Protein AF-A0A9Q0R1E8-F1 (afdb_monomer)

pLDDT: mean 75.34, std 22.47, range [29.5, 96.25]

Structure (mmCIF, N/CA/C/O backbone):
data_AF-A0A9Q0R1E8-F1
#
_entry.id   AF-A0A9Q0R1E8-F1
#
loop_
_atom_site.group_PDB
_atom_site.id
_atom_site.type_symbol
_atom_site.label_atom_id
_atom_site.label_alt_id
_atom_sit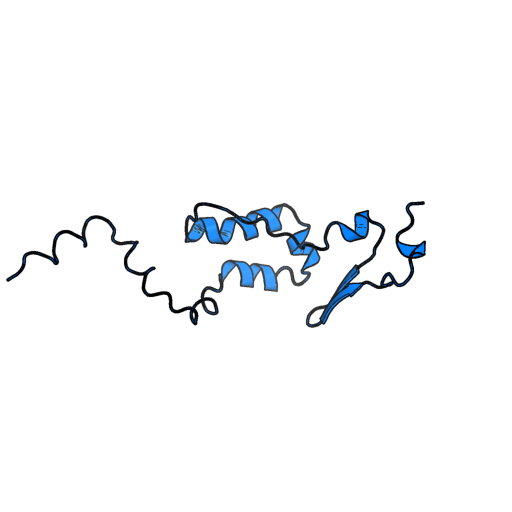e.label_comp_id
_atom_site.label_asym_id
_atom_site.label_entity_id
_atom_site.label_seq_id
_atom_site.pdbx_PDB_ins_code
_atom_site.Cartn_x
_atom_site.Cartn_y
_atom_site.Cartn_z
_atom_site.occupancy
_atom_site.B_iso_or_equiv
_atom_site.auth_seq_id
_atom_site.auth_comp_id
_atom_site.auth_asym_id
_atom_site.auth_atom_id
_atom_site.pdbx_PDB_model_num
ATOM 1 N N . MET A 1 1 ? -37.043 34.523 24.152 1.00 32.09 1 MET A N 1
ATOM 2 C CA . MET A 1 1 ? -38.056 33.482 24.431 1.00 32.09 1 MET A CA 1
ATOM 3 C C . MET A 1 1 ? -38.088 32.536 23.221 1.00 32.09 1 MET A C 1
ATOM 5 O O . MET A 1 1 ? -38.647 32.876 22.197 1.00 32.09 1 MET A O 1
ATOM 9 N N . LEU A 1 2 ? -37.152 31.595 23.128 1.00 38.34 2 LEU A N 1
ATOM 10 C CA . LEU A 1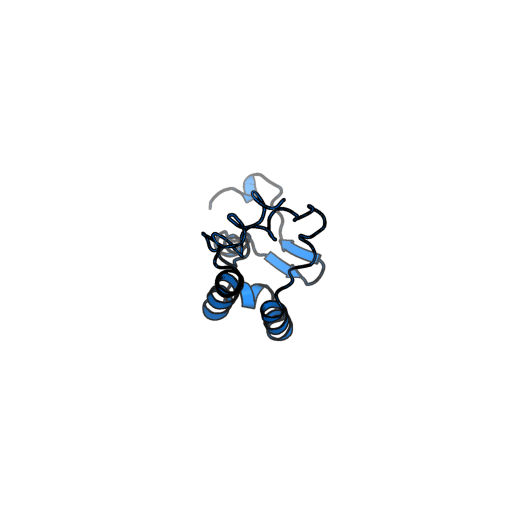 2 ? -37.210 30.234 23.690 1.00 38.34 2 LEU A CA 1
ATOM 11 C C . LEU A 1 2 ? -37.914 29.144 22.846 1.00 38.34 2 LEU A C 1
ATOM 13 O O . LEU A 1 2 ? -38.228 28.104 23.411 1.00 38.34 2 LEU A O 1
ATOM 17 N N . LEU A 1 3 ? -38.135 29.306 21.533 1.00 33.62 3 LEU A N 1
ATOM 18 C CA . LEU A 1 3 ? -38.868 28.272 20.769 1.00 33.62 3 LEU A CA 1
ATOM 19 C C . LEU A 1 3 ? -38.188 27.657 19.537 1.00 33.62 3 LEU A C 1
ATOM 21 O O . LEU A 1 3 ? -38.786 26.781 18.928 1.00 33.62 3 LEU A O 1
ATOM 25 N N . CYS A 1 4 ? -36.937 27.993 19.203 1.00 29.50 4 CYS A N 1
ATOM 26 C CA . CYS A 1 4 ? -36.253 27.338 18.069 1.00 29.50 4 CYS A CA 1
ATOM 27 C C . CYS A 1 4 ? -34.849 26.795 18.392 1.00 29.50 4 CYS A C 1
ATOM 29 O O . CYS A 1 4 ? -34.007 26.656 17.514 1.00 29.50 4 CYS A O 1
ATOM 31 N N . HIS A 1 5 ? -34.566 26.502 19.666 1.00 31.09 5 HIS A N 1
ATOM 32 C CA . HIS A 1 5 ? -33.276 25.922 20.076 1.00 31.09 5 HIS A CA 1
ATOM 33 C C . HIS A 1 5 ? -33.398 24.567 20.790 1.00 31.09 5 HIS A C 1
ATOM 35 O O . HIS A 1 5 ? -32.398 23.889 21.000 1.00 31.09 5 HIS A O 1
ATOM 41 N N . SER A 1 6 ? -34.615 24.137 21.140 1.00 35.91 6 SER A N 1
ATOM 42 C CA . SER A 1 6 ? -34.849 22.933 21.949 1.00 35.91 6 SER A CA 1
ATOM 43 C C . SER A 1 6 ? -35.255 21.685 21.154 1.00 35.91 6 SER A C 1
ATOM 45 O O . SER A 1 6 ? -35.242 20.594 21.720 1.00 35.91 6 SER A O 1
ATOM 47 N N . ALA A 1 7 ? -35.598 21.807 19.865 1.00 37.66 7 ALA A N 1
ATOM 48 C CA . ALA A 1 7 ? -36.124 20.683 19.080 1.00 37.66 7 ALA A CA 1
ATOM 49 C C . ALA A 1 7 ? -35.087 19.979 18.183 1.00 37.66 7 ALA A C 1
ATOM 51 O O . ALA A 1 7 ? -35.244 18.797 17.895 1.00 37.66 7 ALA A O 1
ATOM 52 N N . LEU A 1 8 ? -34.005 20.654 17.776 1.00 40.84 8 LEU A N 1
ATOM 53 C CA . LEU A 1 8 ? -32.998 20.062 16.877 1.00 40.84 8 LEU A CA 1
ATOM 54 C C . LEU A 1 8 ? -31.803 19.422 17.595 1.00 40.84 8 LEU A C 1
ATOM 56 O O . LEU A 1 8 ? -31.136 18.565 17.027 1.00 40.84 8 LEU A O 1
ATOM 60 N N . SER A 1 9 ? -31.572 19.751 18.864 1.00 38.41 9 SER A N 1
ATOM 61 C CA . SER A 1 9 ? -30.495 19.174 19.680 1.00 38.41 9 SER A CA 1
ATOM 62 C C . SER A 1 9 ? -30.813 17.774 20.229 1.00 38.41 9 SER A C 1
ATOM 64 O O . SER A 1 9 ? -29.937 17.135 20.804 1.00 38.41 9 SER A O 1
ATOM 66 N N . ARG A 1 10 ? -32.043 17.267 20.037 1.00 42.28 10 ARG A N 1
ATOM 67 C CA . ARG A 1 10 ? -32.457 15.925 20.492 1.00 42.28 10 ARG A CA 1
ATOM 68 C C . ARG A 1 10 ? -32.541 14.864 19.398 1.00 42.28 10 ARG A C 1
ATOM 70 O O . ARG A 1 10 ? -32.585 13.689 19.738 1.00 42.28 10 ARG A O 1
ATOM 77 N N . LEU A 1 11 ? -32.575 15.246 18.121 1.00 42.81 11 LEU A N 1
ATOM 78 C CA . LEU A 1 11 ? -32.767 14.280 17.033 1.00 42.81 11 LEU A CA 1
ATOM 79 C C . LEU A 1 11 ? -31.460 13.822 16.379 1.00 42.81 11 LEU A C 1
ATOM 81 O O . LEU A 1 11 ? -31.416 12.697 15.902 1.00 42.81 11 LEU A O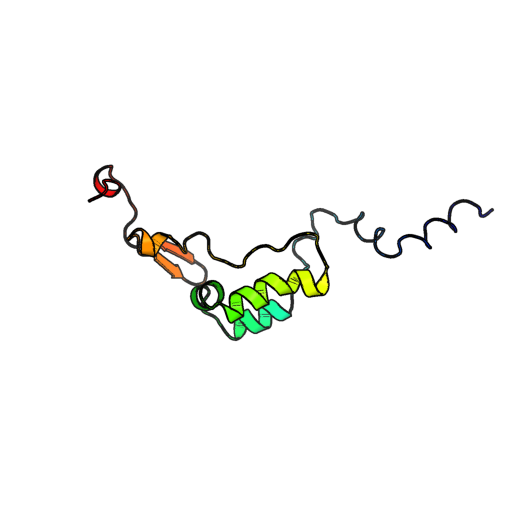 1
ATOM 85 N N . PHE A 1 12 ? -30.384 14.615 16.420 1.00 43.31 12 PHE A N 1
ATOM 86 C CA . PHE A 1 12 ? -29.088 14.210 15.861 1.00 43.31 12 PHE A CA 1
ATOM 87 C C . PHE A 1 12 ? -27.908 14.858 16.610 1.00 43.31 12 PHE A C 1
ATOM 89 O O . PHE A 1 12 ? -27.349 15.847 16.133 1.00 43.31 12 PHE A O 1
ATOM 96 N N . PRO A 1 13 ? -27.470 14.312 17.763 1.00 41.47 13 PRO A N 1
ATOM 97 C CA . PRO A 1 13 ? -26.287 14.816 18.469 1.00 41.47 13 PRO A CA 1
ATOM 98 C C . PRO A 1 13 ? -24.963 14.604 17.704 1.00 41.47 13 PRO A C 1
ATOM 100 O O . PRO A 1 13 ? -23.938 15.122 18.132 1.00 41.47 13 PRO A O 1
ATOM 103 N N . TYR A 1 14 ? -24.970 13.895 16.566 1.00 43.22 14 TYR A N 1
ATOM 104 C CA . TYR A 1 14 ? -23.761 13.579 15.791 1.00 43.22 14 TYR A CA 1
ATOM 105 C C . TYR A 1 14 ? -23.597 14.364 14.479 1.00 43.22 14 TYR A C 1
ATOM 107 O O . TYR A 1 14 ? -22.508 14.362 13.914 1.00 43.22 14 TYR A O 1
ATOM 115 N N . GLN A 1 15 ? -24.627 15.061 13.982 1.00 41.28 15 GLN A N 1
ATOM 116 C CA . GLN A 1 15 ? -24.540 15.710 12.662 1.00 41.28 15 GLN A CA 1
ATOM 117 C C . GLN A 1 15 ? -23.930 17.123 12.716 1.00 41.28 15 GLN A C 1
ATOM 119 O O . GLN A 1 15 ? -23.401 17.607 11.717 1.00 41.28 15 GLN A O 1
ATOM 124 N N . LEU A 1 16 ? -23.990 17.806 13.867 1.00 32.81 16 LEU A N 1
ATOM 125 C CA . LEU A 1 16 ? -23.654 19.235 13.939 1.00 32.81 16 LEU A CA 1
ATOM 126 C C . LEU A 1 16 ? -22.147 19.523 14.054 1.00 32.81 16 LEU A C 1
ATOM 128 O O . LEU A 1 16 ? -21.724 20.641 13.779 1.00 32.81 16 LEU A O 1
ATOM 132 N N . THR A 1 17 ? -21.315 18.530 14.381 1.00 38.44 17 THR A N 1
ATOM 133 C CA . THR A 1 17 ? -19.846 18.693 14.373 1.00 38.44 17 THR A CA 1
ATOM 134 C C . THR A 1 17 ? -19.247 18.541 12.968 1.00 38.44 17 THR A C 1
ATOM 136 O O . THR A 1 17 ? -18.127 18.978 12.726 1.00 38.44 17 THR A O 1
ATOM 139 N N . LEU A 1 18 ? -19.989 17.968 12.014 1.00 45.38 18 LEU A N 1
ATOM 140 C CA . LEU A 1 18 ? -19.477 17.652 10.674 1.00 45.38 18 LEU A CA 1
ATOM 141 C C . LEU A 1 18 ? -19.589 18.841 9.696 1.00 45.38 18 LEU A C 1
ATOM 143 O O . LEU A 1 18 ? -18.880 18.911 8.700 1.00 45.38 18 LEU A O 1
ATOM 147 N N . LEU A 1 19 ? -20.426 19.834 10.010 1.00 37.25 19 LEU A N 1
ATOM 148 C CA . LEU A 1 19 ? -20.707 20.979 9.128 1.00 37.25 19 LEU A CA 1
ATOM 149 C C . LEU A 1 19 ? -19.808 22.202 9.395 1.00 37.25 19 LEU A C 1
ATOM 151 O O . LEU A 1 19 ? -20.026 23.265 8.821 1.00 37.25 19 LEU A O 1
ATOM 155 N N . ALA A 1 20 ? -18.773 22.039 10.222 1.00 39.19 20 ALA A N 1
ATOM 156 C CA . ALA A 1 20 ? -17.677 22.997 10.383 1.00 39.19 20 ALA A CA 1
ATOM 157 C C . ALA A 1 20 ? -16.317 22.393 9.975 1.00 39.19 20 ALA A C 1
ATOM 159 O O . ALA A 1 20 ? -15.272 22.822 10.462 1.00 39.19 20 ALA A O 1
ATOM 160 N N . GLN A 1 21 ? -16.310 21.383 9.096 1.00 46.25 21 GLN A N 1
ATOM 161 C CA . GLN A 1 21 ? -15.075 20.846 8.521 1.00 46.25 21 GLN A CA 1
ATOM 162 C C . GLN A 1 21 ? -14.551 21.783 7.430 1.00 46.25 21 GLN A C 1
ATOM 164 O O . GLN A 1 21 ? -14.769 21.608 6.233 1.00 46.25 21 GLN A O 1
ATOM 169 N N . ASP A 1 22 ? -13.848 22.811 7.896 1.00 36.44 22 ASP A N 1
ATOM 170 C CA . ASP A 1 22 ? -12.901 23.597 7.122 1.00 36.44 22 ASP A CA 1
ATOM 171 C C . ASP A 1 22 ? -11.949 22.652 6.357 1.00 36.44 22 ASP A C 1
ATOM 173 O O . ASP A 1 22 ? -11.416 21.689 6.924 1.00 36.44 22 ASP A O 1
ATOM 177 N N . ARG A 1 23 ? -11.739 22.904 5.055 1.00 41.09 23 ARG A N 1
ATOM 178 C CA . ARG A 1 23 ? -10.874 22.093 4.165 1.00 41.09 23 ARG A CA 1
ATOM 179 C C . ARG A 1 23 ? -9.414 22.036 4.636 1.00 41.09 23 ARG A C 1
ATOM 181 O O . ARG A 1 23 ? -8.638 21.245 4.108 1.00 41.09 23 ARG A O 1
ATOM 188 N N . SER A 1 24 ? -9.046 22.836 5.632 1.00 33.50 24 SER A N 1
ATOM 189 C CA . SER A 1 24 ? -7.761 22.813 6.333 1.00 33.50 24 SER A CA 1
ATOM 190 C C . SER A 1 24 ? -7.598 21.642 7.327 1.00 33.50 24 SER A C 1
ATOM 192 O O . SER A 1 24 ? -6.481 21.376 7.763 1.00 33.50 24 SER A O 1
ATOM 194 N N . SER A 1 25 ? -8.671 20.909 7.666 1.00 36.72 25 SER A N 1
ATOM 195 C CA . SER A 1 25 ? -8.691 19.903 8.750 1.00 36.72 25 SER A CA 1
ATOM 196 C C . SER A 1 25 ? -8.411 18.447 8.341 1.00 36.72 25 SER A C 1
ATOM 198 O O . SER A 1 25 ? -8.265 17.581 9.207 1.00 36.72 25 SER A O 1
ATOM 200 N N . VAL A 1 26 ? -8.273 18.148 7.042 1.00 42.22 26 VAL A N 1
ATOM 201 C CA . VAL A 1 26 ? -7.988 16.776 6.558 1.00 42.22 26 VAL A CA 1
ATOM 202 C C . VAL A 1 26 ? -6.595 16.286 6.998 1.00 42.22 26 VAL A C 1
ATOM 204 O O . VAL A 1 26 ? -6.338 15.087 7.048 1.00 42.22 26 VAL A O 1
ATOM 207 N N . SER A 1 27 ? -5.697 17.192 7.392 1.00 35.28 27 SER A N 1
ATOM 208 C CA . SER A 1 27 ? -4.335 16.881 7.842 1.00 35.28 27 SER A CA 1
ATOM 209 C C . SER A 1 27 ? -4.231 16.295 9.262 1.00 35.28 27 SER A C 1
ATOM 211 O O . SER A 1 27 ? -3.164 15.786 9.611 1.00 35.28 27 SER A O 1
ATOM 213 N N . THR A 1 28 ? -5.300 16.310 10.073 1.00 44.84 28 THR A N 1
ATOM 214 C CA . THR A 1 28 ? -5.201 16.022 11.524 1.00 44.84 28 THR A CA 1
ATOM 215 C C . THR A 1 28 ? -5.830 14.698 11.973 1.00 44.84 28 THR A C 1
ATOM 217 O O . THR A 1 28 ? -5.481 14.198 13.042 1.00 44.84 28 THR A O 1
ATOM 220 N N . VAL A 1 29 ? -6.694 14.053 11.179 1.00 54.12 29 VAL A N 1
ATOM 221 C CA . VAL A 1 29 ? -7.263 12.742 11.558 1.00 54.12 29 VAL A CA 1
ATOM 222 C C . VAL A 1 29 ? -6.273 11.629 11.205 1.00 54.12 29 VAL A C 1
ATOM 224 O O . VAL A 1 29 ? -6.441 10.878 10.248 1.00 54.12 29 VAL A O 1
ATOM 227 N N . ARG A 1 30 ? -5.185 11.545 11.972 1.00 59.19 30 ARG A N 1
ATOM 228 C CA . ARG A 1 30 ? -4.228 10.441 11.902 1.00 59.19 30 ARG A CA 1
ATOM 229 C C . ARG A 1 30 ? -4.648 9.358 12.889 1.00 59.19 30 ARG A C 1
ATOM 231 O O . ARG A 1 30 ? -4.631 9.582 14.094 1.00 59.19 30 ARG A O 1
ATOM 238 N N . LEU A 1 31 ? -4.996 8.177 12.385 1.00 73.38 31 LEU A N 1
ATOM 239 C CA . LEU A 1 31 ? -5.321 7.031 13.234 1.00 73.38 31 LEU A CA 1
ATOM 240 C C . LEU A 1 31 ? -4.050 6.494 13.903 1.00 73.38 31 LEU A C 1
ATOM 242 O O . LEU A 1 31 ? -3.132 6.017 13.234 1.00 73.38 31 LEU A O 1
ATOM 246 N N . GLU A 1 32 ? -4.004 6.560 15.232 1.00 76.75 32 GLU A N 1
ATOM 247 C CA . GLU A 1 32 ? -2.888 6.058 16.043 1.00 76.75 32 GLU A CA 1
ATOM 248 C C . GLU A 1 32 ? -2.658 4.552 15.823 1.00 76.75 32 GLU A C 1
ATOM 250 O O . GLU A 1 32 ? -1.519 4.102 15.711 1.00 76.75 32 GLU A O 1
ATOM 255 N N . SER A 1 33 ? -3.737 3.793 15.605 1.00 82.81 33 SER A N 1
ATOM 256 C CA . SER A 1 33 ? -3.705 2.365 15.266 1.00 82.81 33 SER A CA 1
ATOM 257 C C . SER A 1 33 ? -2.899 2.049 14.003 1.00 82.81 33 SER A C 1
ATOM 259 O O . SER A 1 33 ? -2.222 1.023 13.942 1.00 82.81 33 SER A O 1
ATOM 261 N N . TYR A 1 34 ? -2.933 2.927 12.998 1.00 85.00 34 TYR A N 1
ATOM 262 C CA . TYR A 1 34 ? -2.145 2.749 11.780 1.00 85.00 34 TYR A CA 1
ATOM 263 C C . TYR A 1 34 ? -0.663 3.057 12.020 1.00 85.00 34 TYR A C 1
ATOM 265 O O . TYR A 1 34 ? 0.196 2.396 11.441 1.00 85.00 34 TYR A O 1
ATOM 273 N N . GLN A 1 35 ? -0.343 4.016 12.897 1.00 85.88 35 GLN A N 1
ATOM 274 C CA . GLN A 1 35 ? 1.049 4.345 13.225 1.00 85.88 35 GLN A CA 1
ATOM 275 C C . GLN A 1 35 ? 1.760 3.184 13.919 1.00 85.88 35 GLN A C 1
ATOM 277 O O . GLN A 1 35 ? 2.877 2.847 13.540 1.00 85.88 35 GLN A O 1
ATOM 282 N N . ILE A 1 36 ? 1.080 2.503 14.843 1.00 89.38 36 ILE A N 1
ATOM 283 C CA . ILE A 1 36 ? 1.617 1.310 15.513 1.00 89.38 36 ILE A CA 1
ATOM 284 C C . ILE A 1 36 ? 1.961 0.219 14.486 1.00 89.38 36 ILE A C 1
ATOM 286 O O . ILE A 1 36 ? 3.025 -0.397 14.545 1.00 89.38 36 ILE A O 1
ATOM 290 N N . LEU A 1 37 ? 1.083 -0.004 13.501 1.00 87.25 37 LEU A N 1
ATOM 291 C CA . LEU A 1 37 ? 1.341 -0.961 12.422 1.00 87.25 37 LEU A CA 1
ATOM 292 C C . LEU A 1 37 ? 2.454 -0.493 11.480 1.00 87.25 37 LEU A C 1
ATOM 294 O O . LEU A 1 37 ? 3.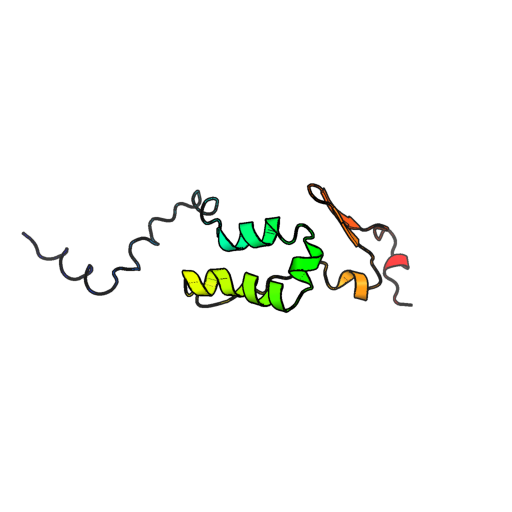227 -1.318 11.005 1.00 87.25 37 LEU A O 1
ATOM 298 N N . TYR A 1 38 ? 2.559 0.809 11.218 1.00 87.31 38 TYR A N 1
ATOM 299 C CA . TYR A 1 38 ? 3.629 1.387 10.405 1.00 87.31 38 TYR A CA 1
ATOM 300 C C . TYR A 1 38 ? 5.009 1.209 11.054 1.00 87.31 38 TYR A C 1
ATOM 302 O O . TYR A 1 38 ? 5.985 0.930 10.359 1.00 87.31 38 TYR A O 1
ATOM 310 N N . GLU A 1 39 ? 5.097 1.348 12.376 1.00 87.94 39 GLU A N 1
ATOM 311 C CA . GLU A 1 39 ? 6.330 1.115 13.133 1.00 87.94 39 GLU A CA 1
ATOM 312 C C . GLU A 1 39 ? 6.696 -0.370 13.188 1.00 87.94 39 GLU A C 1
ATOM 314 O O . GLU A 1 39 ? 7.861 -0.724 13.011 1.00 87.94 39 GLU A O 1
ATOM 319 N N . LYS A 1 40 ? 5.701 -1.244 13.382 1.00 89.38 40 LYS A N 1
ATOM 320 C CA . LYS A 1 40 ? 5.903 -2.697 13.454 1.00 89.38 40 LYS A CA 1
ATOM 321 C C . LYS A 1 40 ? 6.251 -3.323 12.100 1.00 89.38 40 LYS A C 1
ATOM 323 O O . LYS A 1 40 ? 7.047 -4.256 12.056 1.00 89.38 40 LYS A O 1
ATOM 328 N N . TYR A 1 41 ? 5.673 -2.808 11.017 1.00 88.94 41 TYR A N 1
ATOM 329 C CA . TYR A 1 41 ? 5.846 -3.303 9.650 1.00 88.94 41 TYR A CA 1
ATOM 330 C C . TYR A 1 41 ? 6.350 -2.162 8.748 1.00 88.94 41 TYR A C 1
ATOM 332 O O . TYR A 1 41 ? 5.568 -1.521 8.033 1.00 88.94 41 TYR A O 1
ATOM 340 N N . PRO A 1 42 ? 7.664 -1.862 8.778 1.00 82.44 42 PRO A N 1
ATOM 341 C CA . PRO A 1 42 ? 8.228 -0.710 8.075 1.00 82.44 42 PRO A CA 1
ATOM 342 C C . PRO A 1 42 ? 8.171 -0.860 6.549 1.00 82.44 42 PRO A C 1
ATOM 344 O O . PRO A 1 42 ? 8.161 0.146 5.833 1.00 82.44 42 PRO A O 1
ATOM 347 N N . SER A 1 43 ? 8.110 -2.096 6.045 1.00 85.81 43 SER A N 1
ATOM 348 C CA . SER A 1 43 ? 7.911 -2.374 4.625 1.00 85.81 43 SER A CA 1
ATOM 349 C C . SER A 1 43 ? 6.481 -2.021 4.220 1.00 85.81 43 SER A C 1
ATOM 351 O O . SER A 1 43 ? 5.507 -2.533 4.772 1.00 85.81 43 SER A O 1
ATOM 353 N N . PHE A 1 44 ? 6.338 -1.126 3.241 1.00 86.00 44 PHE A N 1
ATOM 354 C CA . PHE A 1 44 ? 5.023 -0.792 2.692 1.00 86.00 44 PHE A CA 1
ATOM 355 C C . PHE A 1 44 ? 4.390 -2.003 2.002 1.00 86.00 44 PHE A C 1
ATOM 357 O O . PHE A 1 44 ? 3.217 -2.292 2.219 1.00 86.00 44 PHE A O 1
ATOM 364 N N . ARG A 1 45 ? 5.206 -2.743 1.248 1.00 84.00 45 ARG A N 1
ATOM 365 C CA . ARG A 1 45 ? 4.791 -3.925 0.498 1.00 84.00 45 ARG A CA 1
ATOM 366 C C . ARG A 1 45 ? 4.236 -5.019 1.406 1.00 84.00 45 ARG A C 1
ATOM 368 O O . ARG A 1 45 ? 3.192 -5.589 1.123 1.00 84.00 45 ARG A O 1
ATOM 375 N N . GLU A 1 46 ? 4.880 -5.242 2.548 1.00 86.31 46 GLU A N 1
ATOM 376 C CA . GLU A 1 46 ? 4.409 -6.206 3.548 1.00 86.31 46 GLU A CA 1
ATOM 377 C C . GLU A 1 46 ? 3.009 -5.853 4.071 1.00 86.31 46 GLU A C 1
ATOM 379 O O . GLU A 1 46 ? 2.157 -6.727 4.215 1.00 86.31 46 GLU A O 1
ATOM 384 N N . ARG A 1 47 ? 2.735 -4.562 4.292 1.00 89.44 47 ARG A N 1
ATOM 385 C CA . ARG A 1 47 ? 1.420 -4.096 4.752 1.00 89.44 47 ARG A CA 1
ATOM 386 C C . ARG A 1 47 ? 0.342 -4.150 3.671 1.00 89.44 47 ARG A C 1
ATOM 388 O O . ARG A 1 47 ? -0.823 -4.276 4.031 1.00 89.44 47 ARG A O 1
ATOM 395 N N . SER A 1 48 ? 0.699 -4.025 2.391 1.00 89.31 48 SER A N 1
ATOM 396 C CA . SER A 1 48 ? -0.257 -4.054 1.274 1.00 89.31 48 SER A CA 1
ATOM 397 C C . SER A 1 48 ? -0.484 -5.445 0.675 1.00 89.31 48 SER A C 1
ATOM 399 O O . SE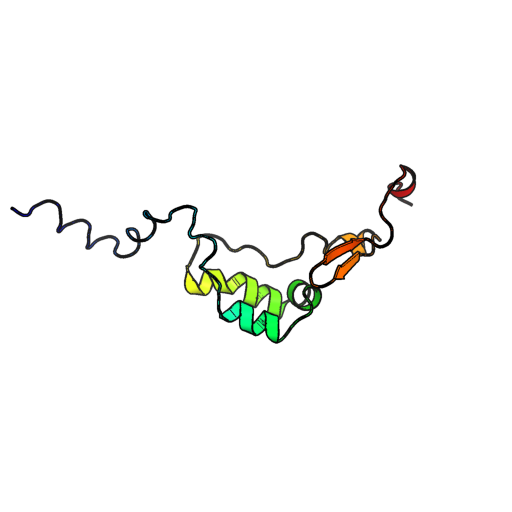R A 1 48 ? -1.479 -5.639 -0.013 1.00 89.31 48 SER A O 1
ATOM 401 N N . GLU A 1 49 ? 0.417 -6.405 0.903 1.00 88.25 49 GLU A N 1
ATOM 402 C CA . GLU A 1 49 ? 0.312 -7.772 0.361 1.00 88.25 49 GLU A CA 1
ATOM 403 C C . GLU A 1 49 ? -0.118 -8.809 1.415 1.00 88.25 49 GLU A C 1
ATOM 405 O O . GLU A 1 49 ? -0.639 -9.867 1.061 1.00 88.25 49 GLU A O 1
ATOM 410 N N . SER A 1 50 ? 0.050 -8.522 2.712 1.00 92.19 50 SER A N 1
ATOM 411 C CA . SER A 1 50 ? -0.417 -9.403 3.789 1.00 92.19 50 SER A CA 1
ATOM 412 C C . SER A 1 50 ? -1.919 -9.250 4.021 1.00 92.19 50 SER A C 1
ATOM 414 O O . SER A 1 50 ? -2.382 -8.200 4.465 1.00 92.19 50 SER A O 1
ATOM 416 N N . VAL A 1 51 ? -2.677 -10.321 3.772 1.00 94.12 51 VAL A N 1
ATOM 417 C CA . VAL A 1 51 ? -4.147 -10.336 3.876 1.00 94.12 51 VAL A CA 1
ATOM 418 C C . VAL A 1 51 ? -4.632 -9.851 5.247 1.00 94.12 51 VAL A C 1
ATOM 420 O O . VAL A 1 51 ? -5.510 -8.992 5.311 1.00 94.12 51 VAL A O 1
ATOM 423 N N . ASP A 1 52 ? -4.029 -10.334 6.337 1.00 93.31 52 ASP A N 1
ATOM 424 C CA . ASP A 1 52 ? -4.434 -9.963 7.699 1.00 93.31 52 ASP A CA 1
ATOM 425 C C . ASP A 1 52 ? -4.215 -8.468 7.979 1.00 93.31 52 ASP A C 1
ATOM 427 O O . ASP A 1 52 ? -5.068 -7.803 8.573 1.00 93.31 52 ASP A O 1
ATOM 431 N N . LEU A 1 53 ? -3.089 -7.915 7.512 1.00 93.12 53 LEU A N 1
ATOM 432 C CA . LEU A 1 53 ? -2.770 -6.495 7.679 1.00 93.12 53 LEU A CA 1
ATOM 433 C C . LEU A 1 53 ? -3.680 -5.618 6.820 1.00 93.12 53 LEU A C 1
ATOM 435 O O . 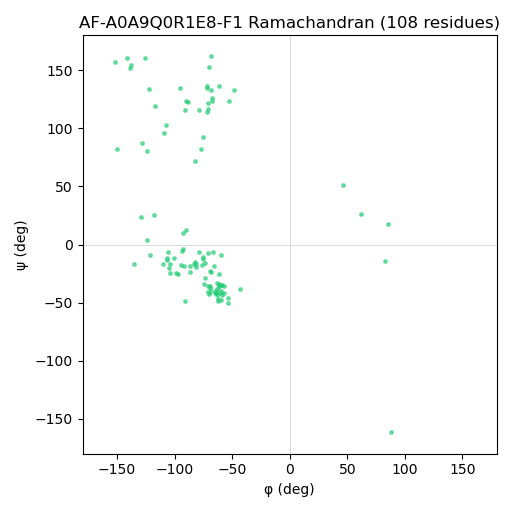LEU A 1 53 ? -4.186 -4.607 7.304 1.00 93.12 53 LEU A O 1
ATOM 439 N N . VAL A 1 54 ? -3.931 -6.021 5.576 1.00 94.44 54 VAL A N 1
ATOM 440 C CA . VAL A 1 54 ? -4.816 -5.310 4.648 1.00 94.44 54 VAL A CA 1
ATOM 441 C C . VAL A 1 54 ? -6.229 -5.212 5.212 1.00 94.44 54 VAL A C 1
ATOM 443 O O . VAL A 1 54 ? -6.803 -4.121 5.230 1.00 94.44 54 VAL A O 1
ATOM 446 N N . VAL A 1 55 ? -6.789 -6.320 5.705 1.00 95.00 55 VAL A N 1
ATOM 447 C CA . VAL A 1 55 ? -8.134 -6.340 6.298 1.00 95.00 55 VAL A CA 1
ATOM 448 C C . VAL A 1 55 ? -8.191 -5.441 7.529 1.00 95.00 55 VAL A C 1
ATOM 450 O O . VAL A 1 55 ? -9.096 -4.611 7.638 1.00 95.00 55 VAL A O 1
ATOM 453 N N . GLU A 1 56 ? -7.211 -5.551 8.428 1.00 92.88 56 GLU A N 1
ATOM 454 C CA . GLU A 1 56 ? -7.185 -4.741 9.645 1.00 92.88 56 GLU A CA 1
ATOM 455 C C . GLU A 1 56 ? -7.086 -3.247 9.321 1.00 92.88 56 GLU A C 1
ATOM 457 O O . GLU A 1 56 ? -7.897 -2.464 9.815 1.00 92.88 56 GLU A O 1
ATOM 462 N N . ILE A 1 57 ? -6.155 -2.846 8.450 1.00 93.38 57 ILE A N 1
ATOM 463 C CA . ILE A 1 57 ? -5.957 -1.441 8.065 1.00 93.38 57 ILE A CA 1
ATOM 464 C C . ILE A 1 57 ? -7.199 -0.889 7.356 1.00 93.38 57 ILE A C 1
ATOM 466 O O . ILE A 1 57 ? -7.646 0.211 7.683 1.00 93.38 57 ILE A O 1
ATOM 470 N N . SER A 1 58 ? -7.796 -1.653 6.437 1.00 94.19 58 SER A N 1
ATOM 471 C CA . SER A 1 58 ? -8.996 -1.228 5.700 1.00 94.19 58 SER A CA 1
ATOM 472 C C . SER A 1 58 ? -10.185 -0.993 6.636 1.00 94.19 58 SER A C 1
ATOM 474 O O . SER A 1 58 ? -10.952 -0.050 6.450 1.00 94.19 58 SER A O 1
ATOM 476 N N . LEU A 1 59 ? -10.341 -1.819 7.676 1.00 94.50 59 LEU A N 1
ATOM 477 C CA . LEU A 1 59 ? -11.469 -1.729 8.607 1.00 94.50 59 LEU A CA 1
ATOM 478 C C . LEU A 1 59 ? -11.282 -0.694 9.723 1.00 94.50 59 LEU A C 1
ATOM 480 O O . LEU A 1 59 ? -12.274 -0.315 10.349 1.00 94.50 59 LEU A O 1
ATOM 484 N N . GLN A 1 60 ? -10.067 -0.209 9.991 1.00 92.19 60 GLN A N 1
ATOM 485 C CA . GLN A 1 60 ? -9.812 0.765 11.064 1.00 92.19 60 GLN A CA 1
ATOM 486 C C . GLN A 1 60 ? -10.698 2.026 10.983 1.00 92.19 60 GLN A C 1
ATOM 488 O O . GLN A 1 60 ? -11.352 2.337 11.984 1.00 92.19 60 GLN A O 1
ATOM 493 N N . PRO A 1 61 ? -10.816 2.727 9.834 1.00 91.00 61 PRO A N 1
ATOM 494 C CA . PRO A 1 61 ? -11.712 3.878 9.716 1.00 91.00 61 PRO A CA 1
ATOM 495 C C . PRO A 1 61 ? -13.175 3.502 9.949 1.00 91.00 61 PRO A C 1
ATOM 497 O O . PRO A 1 61 ? -13.928 4.265 10.555 1.00 91.00 61 PRO A O 1
ATOM 500 N N . TRP A 1 62 ? -13.575 2.304 9.515 1.00 91.69 62 TRP A N 1
ATOM 501 C CA . TRP A 1 62 ? -14.944 1.841 9.684 1.00 91.69 62 TRP A CA 1
ATOM 502 C C . TRP A 1 62 ? -15.303 1.575 11.144 1.00 91.69 62 TRP A C 1
ATOM 504 O O . TRP A 1 62 ? -16.381 1.970 11.587 1.00 91.69 62 TRP A O 1
ATOM 514 N N . LYS A 1 63 ? -14.380 0.994 11.921 1.00 90.19 63 LYS A N 1
ATOM 515 C CA . LYS A 1 63 ? -14.559 0.753 13.363 1.00 90.19 63 LYS A CA 1
ATOM 516 C C . LYS A 1 63 ? -14.804 2.053 14.144 1.00 90.19 63 LYS A C 1
ATOM 518 O O . LYS A 1 63 ? -15.571 2.029 15.103 1.00 90.19 63 LYS A O 1
ATOM 523 N N . VAL A 1 64 ? -14.183 3.163 13.732 1.00 89.75 64 VAL A N 1
ATOM 524 C CA . VAL A 1 64 ? -14.248 4.456 14.441 1.00 89.75 64 VAL A CA 1
ATOM 525 C C . VAL A 1 64 ? -15.391 5.340 13.944 1.00 89.75 64 VAL A C 1
ATOM 527 O O . VAL A 1 64 ? -16.148 5.872 14.750 1.00 89.75 64 VAL A O 1
ATOM 530 N N . PHE A 1 65 ? -15.526 5.501 12.626 1.00 88.69 65 PHE A N 1
ATOM 531 C CA . PHE A 1 65 ? -16.400 6.519 12.033 1.00 88.69 65 PHE A CA 1
ATOM 532 C C . PHE A 1 65 ? -17.679 5.957 11.406 1.00 88.69 65 PHE A C 1
ATOM 534 O O . PHE A 1 65 ? -18.565 6.737 11.078 1.00 88.69 65 PHE A O 1
ATOM 541 N N . ARG A 1 66 ? -17.786 4.628 11.241 1.00 91.00 66 ARG A N 1
ATOM 542 C CA . ARG A 1 66 ? -18.931 3.947 10.601 1.00 91.00 66 ARG A CA 1
ATOM 543 C C . ARG A 1 66 ? -19.388 4.609 9.279 1.00 91.00 66 ARG A C 1
ATOM 545 O O . ARG A 1 66 ? -20.573 4.895 9.135 1.00 91.00 66 ARG A O 1
ATOM 552 N N . PRO A 1 67 ? -18.476 4.858 8.319 1.00 93.56 67 PRO A N 1
ATOM 553 C CA . PRO A 1 67 ? -18.834 5.385 7.010 1.00 93.56 67 PRO A CA 1
ATOM 554 C C . PRO A 1 67 ? -19.627 4.351 6.197 1.00 93.56 67 PRO A C 1
ATOM 556 O O . PRO A 1 67 ? -19.542 3.145 6.446 1.00 93.56 67 PRO A O 1
ATOM 559 N N . ASP A 1 68 ? -20.322 4.825 5.165 1.00 96.25 68 ASP A N 1
ATOM 560 C CA . ASP A 1 68 ? -21.150 3.997 4.273 1.00 96.25 68 ASP A CA 1
ATOM 561 C C . ASP A 1 68 ? -20.342 3.072 3.346 1.00 96.25 68 ASP A C 1
ATOM 563 O O . ASP A 1 68 ? -20.902 2.227 2.649 1.00 96.25 68 ASP A O 1
ATOM 567 N N . GLY A 1 69 ? -19.016 3.218 3.324 1.00 93.44 69 GLY A N 1
ATOM 568 C CA . GLY A 1 69 ? -18.130 2.437 2.474 1.00 93.44 69 GLY A CA 1
ATOM 569 C C . GLY A 1 69 ? -16.741 2.266 3.073 1.00 93.44 69 GLY A C 1
ATOM 570 O O . GLY A 1 69 ? -16.291 3.059 3.900 1.00 93.44 69 GLY A O 1
ATOM 571 N N . VAL A 1 70 ? -16.058 1.213 2.629 1.00 94.88 70 VAL A N 1
ATOM 572 C CA . VAL A 1 70 ? -14.687 0.879 3.024 1.00 94.88 70 VAL A CA 1
ATOM 573 C C . VAL A 1 70 ? -13.821 0.818 1.774 1.00 94.88 70 VAL A C 1
ATOM 575 O O . VAL A 1 70 ? -14.216 0.216 0.778 1.00 94.88 70 VAL A O 1
ATOM 578 N N . ILE A 1 71 ? -12.643 1.438 1.831 1.00 94.12 71 ILE A N 1
ATOM 579 C CA . ILE A 1 71 ? -11.638 1.353 0.770 1.00 94.12 71 ILE A CA 1
ATOM 580 C C . ILE A 1 71 ? -10.627 0.256 1.103 1.00 94.12 71 ILE A C 1
ATOM 582 O O . ILE A 1 71 ? -10.156 0.163 2.236 1.00 94.12 71 ILE A O 1
ATOM 586 N N . LEU A 1 72 ? -10.305 -0.577 0.112 1.00 93.44 72 LEU A N 1
ATOM 587 C CA . LEU A 1 72 ? -9.278 -1.603 0.245 1.00 93.44 72 LEU A CA 1
ATOM 588 C C . LEU A 1 72 ? -7.903 -0.944 0.384 1.00 93.44 72 LEU A C 1
ATOM 590 O O . LEU A 1 72 ? -7.491 -0.162 -0.474 1.00 93.44 72 LEU A O 1
ATOM 594 N N . PHE A 1 73 ? -7.173 -1.307 1.433 1.00 93.81 73 PHE A N 1
ATOM 595 C CA . PHE A 1 73 ? -5.771 -0.952 1.580 1.00 93.81 73 PHE A CA 1
ATOM 596 C C . PHE A 1 73 ? -4.913 -1.821 0.650 1.00 93.81 73 PHE A C 1
ATOM 598 O O . PHE A 1 73 ? -4.507 -2.920 1.005 1.00 93.81 73 PHE A O 1
ATOM 605 N N . SER A 1 74 ? -4.649 -1.330 -0.557 1.00 91.44 74 SER A N 1
ATOM 606 C CA . SER A 1 74 ? -3.719 -1.930 -1.517 1.00 91.44 74 SER A CA 1
ATOM 607 C C . SER A 1 74 ? -2.903 -0.830 -2.181 1.00 91.44 74 SER A C 1
ATOM 609 O O . SER A 1 74 ? -3.383 0.292 -2.351 1.00 91.44 74 SER A O 1
ATOM 611 N N . ASP A 1 75 ? -1.687 -1.166 -2.604 1.00 90.75 75 ASP A N 1
ATOM 612 C CA . ASP A 1 75 ? -0.967 -0.338 -3.562 1.00 90.75 75 ASP A CA 1
ATOM 613 C C . ASP A 1 75 ? -1.625 -0.432 -4.949 1.00 90.75 75 ASP A C 1
ATOM 615 O O . ASP A 1 75 ? -2.247 -1.444 -5.287 1.00 90.75 75 ASP A O 1
ATOM 619 N N . ILE A 1 76 ? -1.490 0.616 -5.760 1.00 90.81 76 ILE A N 1
ATOM 620 C CA . ILE A 1 76 ? -1.989 0.627 -7.144 1.00 90.81 76 ILE A CA 1
ATOM 621 C C . ILE A 1 76 ? -1.036 -0.079 -8.118 1.00 90.81 76 ILE A C 1
ATOM 623 O O . ILE A 1 76 ? -1.456 -0.465 -9.206 1.00 90.81 76 ILE A O 1
ATOM 627 N N . LEU A 1 77 ? 0.237 -0.248 -7.746 1.00 90.69 77 LEU A N 1
ATOM 628 C CA . LEU A 1 77 ? 1.282 -0.882 -8.552 1.00 90.69 77 LEU A CA 1
ATOM 629 C C . LEU A 1 77 ? 1.410 -2.383 -8.273 1.00 90.69 77 LEU A C 1
ATOM 631 O O . LEU A 1 77 ? 2.137 -3.068 -8.985 1.00 90.69 77 LEU A O 1
ATOM 635 N N . THR A 1 78 ? 0.648 -2.921 -7.315 1.00 88.94 78 THR A N 1
ATOM 636 C CA . THR A 1 78 ? 0.532 -4.362 -7.035 1.00 88.94 78 THR A CA 1
ATOM 637 C C . THR A 1 78 ? 0.401 -5.259 -8.283 1.00 88.94 78 THR A C 1
ATOM 639 O O . THR A 1 78 ? 1.001 -6.332 -8.271 1.00 88.94 78 THR A O 1
ATOM 642 N N . PRO A 1 79 ? -0.318 -4.896 -9.373 1.00 89.56 79 PRO A N 1
ATOM 643 C CA . PRO A 1 79 ? -0.385 -5.746 -10.568 1.00 89.56 79 PRO A CA 1
ATOM 644 C C . PRO A 1 79 ? 0.868 -5.715 -11.463 1.00 89.56 79 PRO A C 1
ATOM 646 O O . PRO A 1 79 ? 1.045 -6.634 -12.262 1.00 89.56 79 PRO A O 1
ATOM 649 N N . LEU A 1 80 ? 1.752 -4.713 -11.348 1.00 90.06 80 LEU A N 1
ATOM 650 C CA . LEU A 1 80 ? 2.912 -4.550 -12.241 1.00 90.06 80 LEU A CA 1
ATOM 651 C C . LEU A 1 80 ? 3.864 -5.760 -12.289 1.00 90.06 80 LEU A C 1
ATOM 653 O O . LEU A 1 80 ? 4.261 -6.141 -13.392 1.00 90.06 80 LEU A O 1
ATOM 657 N N . PRO A 1 81 ? 4.195 -6.434 -11.169 1.00 87.06 81 PRO A N 1
ATOM 658 C CA . PRO A 1 81 ? 5.039 -7.622 -11.200 1.00 87.06 81 PRO A CA 1
ATOM 659 C C . PRO A 1 81 ? 4.381 -8.767 -11.978 1.00 87.06 81 PRO A C 1
ATOM 661 O O . PRO A 1 81 ? 5.072 -9.510 -12.667 1.00 87.06 81 PRO A O 1
ATOM 664 N N . GLY A 1 82 ? 3.047 -8.872 -11.932 1.00 87.19 82 GLY A N 1
ATOM 665 C CA . GLY A 1 82 ? 2.280 -9.821 -12.745 1.00 87.19 82 GLY A CA 1
ATOM 666 C C . GLY A 1 82 ? 2.278 -9.479 -14.239 1.00 87.19 82 GLY A C 1
ATOM 667 O O . GLY A 1 82 ? 2.113 -10.366 -15.069 1.00 87.19 82 GLY A O 1
ATOM 668 N N . MET A 1 83 ? 2.525 -8.214 -14.585 1.00 88.81 83 MET A N 1
ATOM 669 C CA . MET A 1 83 ? 2.725 -7.733 -15.957 1.00 88.81 83 MET A CA 1
ATOM 670 C C . MET A 1 83 ? 4.198 -7.771 -16.394 1.00 88.81 83 MET A C 1
ATOM 672 O O . MET A 1 83 ? 4.550 -7.182 -17.411 1.00 88.81 83 MET A O 1
ATOM 676 N N . ASN A 1 84 ? 5.067 -8.443 -15.631 1.00 87.00 84 ASN A N 1
ATOM 677 C CA . ASN A 1 84 ? 6.506 -8.521 -15.888 1.00 87.00 84 ASN A CA 1
ATOM 678 C C . ASN A 1 84 ? 7.229 -7.155 -15.841 1.00 87.00 84 ASN A C 1
ATOM 680 O O . ASN A 1 84 ? 8.283 -6.978 -16.450 1.00 87.00 84 ASN A O 1
ATOM 684 N N . ILE A 1 85 ? 6.680 -6.193 -15.088 1.00 89.12 85 ILE A N 1
ATOM 685 C CA . ILE A 1 85 ? 7.278 -4.878 -14.830 1.00 89.12 85 ILE A CA 1
ATOM 686 C C . ILE A 1 85 ? 7.729 -4.848 -13.361 1.00 89.12 85 ILE A C 1
ATOM 688 O O . ILE A 1 85 ? 6.916 -4.601 -12.465 1.00 89.12 85 ILE A O 1
ATOM 692 N N . PRO A 1 86 ? 9.012 -5.132 -13.069 1.00 88.50 86 PRO A N 1
ATOM 693 C CA . PRO A 1 86 ? 9.503 -5.131 -11.700 1.00 88.50 86 PRO A CA 1
ATOM 694 C C . PRO A 1 86 ? 9.606 -3.696 -11.167 1.00 88.50 86 PRO A C 1
ATOM 696 O O . PRO A 1 86 ? 10.119 -2.792 -11.836 1.00 88.50 86 PRO A O 1
ATOM 699 N N . PHE A 1 87 ? 9.157 -3.501 -9.930 1.00 90.69 87 PHE A N 1
ATOM 700 C CA . PHE A 1 87 ? 9.262 -2.239 -9.207 1.00 90.69 87 PHE A CA 1
ATOM 7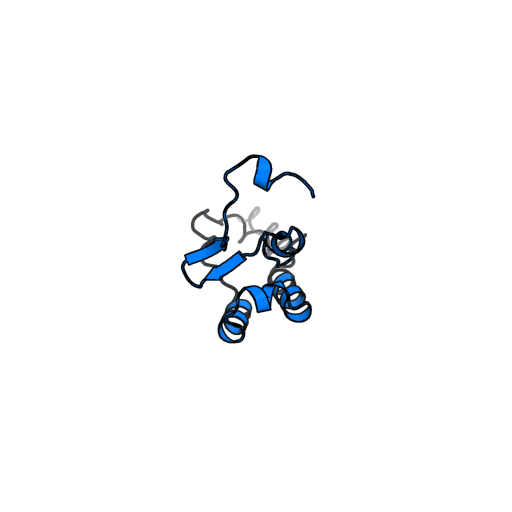01 C C . PHE A 1 87 ? 9.588 -2.497 -7.733 1.00 90.69 87 PHE A C 1
ATOM 703 O O . PHE A 1 87 ? 9.371 -3.600 -7.227 1.00 90.69 87 PHE A O 1
ATOM 710 N N . ASP A 1 88 ? 10.103 -1.480 -7.050 1.00 88.25 88 ASP A N 1
ATOM 711 C CA . ASP A 1 88 ? 10.348 -1.505 -5.607 1.00 88.25 88 ASP A CA 1
ATOM 712 C C . ASP A 1 88 ? 9.926 -0.182 -4.961 1.00 88.25 88 ASP A C 1
ATOM 714 O O . ASP A 1 88 ? 9.899 0.857 -5.618 1.00 88.25 88 ASP A O 1
ATOM 718 N N . ILE A 1 89 ? 9.583 -0.198 -3.675 1.00 86.75 89 ILE A N 1
ATOM 719 C CA . ILE A 1 89 ? 9.135 0.987 -2.934 1.00 86.75 89 ILE A CA 1
ATOM 720 C C . ILE A 1 89 ? 10.237 1.413 -1.971 1.00 86.75 89 ILE A C 1
ATOM 722 O O . ILE A 1 89 ? 10.394 0.865 -0.879 1.00 86.75 89 ILE A O 1
ATOM 726 N N . VAL A 1 90 ? 10.970 2.462 -2.345 1.00 85.19 90 VAL A N 1
ATOM 727 C CA . VAL A 1 90 ? 12.046 3.008 -1.514 1.00 85.19 90 VAL A CA 1
ATOM 728 C C . VAL A 1 90 ? 11.493 4.082 -0.583 1.00 85.19 90 VAL A C 1
ATOM 730 O O . VAL A 1 90 ? 10.925 5.091 -1.015 1.00 85.19 90 VAL A O 1
ATOM 733 N N . LYS A 1 91 ? 11.698 3.896 0.727 1.00 80.00 91 LYS A N 1
ATOM 734 C CA . LYS A 1 91 ? 11.248 4.835 1.765 1.00 80.00 91 LYS A CA 1
ATOM 735 C C . LYS A 1 91 ? 11.744 6.256 1.468 1.00 80.00 91 LYS A C 1
ATOM 737 O O . LYS A 1 91 ? 12.940 6.492 1.327 1.00 80.00 91 LYS A O 1
ATOM 742 N N . GLY A 1 92 ? 10.810 7.201 1.372 1.00 84.31 92 GLY A N 1
ATOM 743 C CA . GLY A 1 92 ? 11.089 8.615 1.094 1.00 84.31 92 GLY A CA 1
ATOM 744 C C . GLY A 1 92 ? 11.279 8.978 -0.384 1.00 84.31 92 GLY A C 1
ATOM 745 O O . GLY A 1 92 ? 11.198 10.157 -0.707 1.00 84.31 92 GLY A O 1
ATOM 746 N N . LYS A 1 93 ? 11.477 8.003 -1.283 1.00 85.69 93 LYS A N 1
ATOM 747 C CA . LYS A 1 93 ? 11.540 8.228 -2.741 1.00 85.69 93 LYS A CA 1
ATOM 748 C C . LYS A 1 93 ? 10.269 7.786 -3.469 1.00 85.69 93 LYS A C 1
ATOM 750 O O . LYS A 1 93 ? 9.968 8.32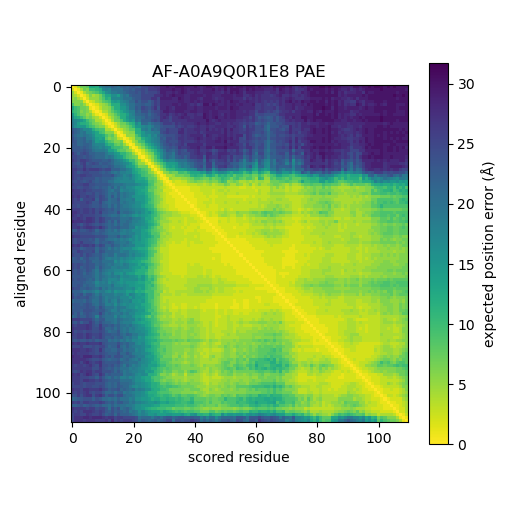9 -4.524 1.00 85.69 93 LYS A O 1
ATOM 755 N N . GLY A 1 94 ? 9.519 6.848 -2.890 1.00 86.25 94 GLY A N 1
ATOM 756 C CA . GLY A 1 94 ? 8.336 6.263 -3.516 1.00 86.25 94 GLY A CA 1
ATOM 757 C C . GLY A 1 94 ? 8.687 5.058 -4.397 1.00 86.25 94 GLY A C 1
ATOM 758 O O . GLY A 1 94 ? 9.753 4.459 -4.215 1.00 86.25 94 GLY A O 1
ATOM 759 N N . PRO A 1 95 ? 7.785 4.663 -5.309 1.00 89.56 95 PRO A N 1
ATOM 760 C CA . PRO A 1 95 ? 8.003 3.524 -6.186 1.00 89.56 95 PRO A CA 1
ATOM 761 C C . PRO A 1 95 ? 9.054 3.833 -7.257 1.00 89.56 95 PRO A C 1
ATOM 763 O O . PRO A 1 95 ? 9.020 4.878 -7.905 1.00 89.56 95 PRO A O 1
ATOM 766 N N . ILE A 1 96 ? 9.980 2.902 -7.457 1.00 90.94 96 ILE A N 1
ATOM 767 C CA . ILE A 1 96 ? 11.020 2.937 -8.480 1.00 90.94 96 ILE A CA 1
ATOM 768 C C . ILE A 1 96 ? 10.783 1.759 -9.419 1.00 90.94 96 ILE A C 1
ATOM 770 O O . ILE A 1 96 ? 10.824 0.604 -9.002 1.00 90.94 96 ILE A O 1
ATOM 774 N N . ILE A 1 97 ? 10.550 2.059 -10.695 1.00 91.50 97 ILE A N 1
ATOM 775 C CA . ILE A 1 97 ? 10.493 1.064 -11.768 1.00 91.50 97 ILE A CA 1
ATOM 776 C C . ILE A 1 97 ? 11.915 0.894 -12.303 1.00 91.50 97 ILE A C 1
ATOM 778 O O . ILE A 1 97 ? 12.533 1.874 -12.721 1.00 91.50 97 ILE A O 1
ATOM 782 N N . PHE A 1 98 ? 12.447 -0.330 -12.276 1.00 88.94 98 PHE A N 1
ATOM 783 C CA . PHE A 1 98 ? 13.854 -0.577 -12.621 1.00 88.94 98 PHE A CA 1
ATOM 784 C C . PHE A 1 98 ? 14.158 -0.358 -14.105 1.00 88.94 98 PHE A C 1
ATOM 786 O O . PHE A 1 98 ? 15.222 0.155 -14.440 1.00 88.94 98 PHE A O 1
ATOM 793 N N . ASN A 1 99 ? 13.225 -0.736 -14.982 1.00 89.19 99 ASN A N 1
ATOM 794 C CA . ASN A 1 99 ? 13.345 -0.576 -16.428 1.00 89.19 99 ASN A CA 1
ATOM 795 C C . ASN A 1 99 ? 12.094 0.126 -16.981 1.00 89.19 99 ASN A C 1
ATOM 797 O O . ASN A 1 99 ? 11.118 -0.549 -17.317 1.00 89.19 99 ASN A O 1
ATOM 801 N N . PRO A 1 100 ? 12.071 1.470 -17.006 1.00 90.56 100 PRO A N 1
ATOM 802 C CA . PRO A 1 100 ? 10.953 2.223 -17.558 1.00 90.56 100 PRO A CA 1
ATOM 803 C C . PRO A 1 100 ? 10.749 1.909 -19.043 1.00 90.56 100 PRO A C 1
ATOM 805 O O . PRO A 1 100 ? 11.710 1.868 -19.808 1.00 90.56 100 PRO A O 1
ATOM 808 N N . LEU A 1 101 ? 9.493 1.724 -19.448 1.00 90.06 101 LEU A N 1
ATOM 809 C CA . LEU A 1 101 ? 9.131 1.517 -20.850 1.00 90.06 101 LEU A CA 1
ATOM 810 C C . LEU A 1 101 ? 9.384 2.813 -21.630 1.00 90.06 101 LEU A C 1
ATOM 812 O O . LEU A 1 101 ? 8.983 3.891 -21.181 1.00 90.06 101 LEU A O 1
ATOM 816 N N . GLY A 1 102 ? 10.038 2.716 -22.786 1.00 91.88 102 GLY A N 1
ATOM 817 C CA . GLY A 1 102 ? 10.408 3.887 -23.589 1.00 91.88 102 GLY A CA 1
ATOM 818 C C . GLY A 1 102 ? 10.127 3.739 -25.080 1.00 91.88 102 GLY A C 1
ATOM 819 O O . GLY A 1 102 ? 10.084 4.738 -25.796 1.00 91.88 102 GLY A O 1
ATOM 820 N N . THR A 1 103 ? 9.920 2.515 -25.557 1.00 92.31 103 THR A N 1
ATOM 821 C CA . THR A 1 103 ? 9.707 2.195 -26.968 1.00 92.31 103 THR A CA 1
ATOM 822 C C . THR A 1 103 ? 8.418 1.405 -27.165 1.00 92.31 103 THR A C 1
ATOM 824 O O . THR A 1 103 ? 7.892 0.791 -26.240 1.00 92.31 103 THR A O 1
ATOM 827 N N . THR A 1 104 ? 7.895 1.398 -28.392 1.00 91.12 104 THR A N 1
ATOM 828 C CA . THR A 1 104 ? 6.705 0.602 -28.737 1.00 91.12 104 THR A CA 1
ATOM 829 C C . THR A 1 104 ? 6.941 -0.895 -28.551 1.00 91.12 104 THR A C 1
ATOM 831 O O . THR A 1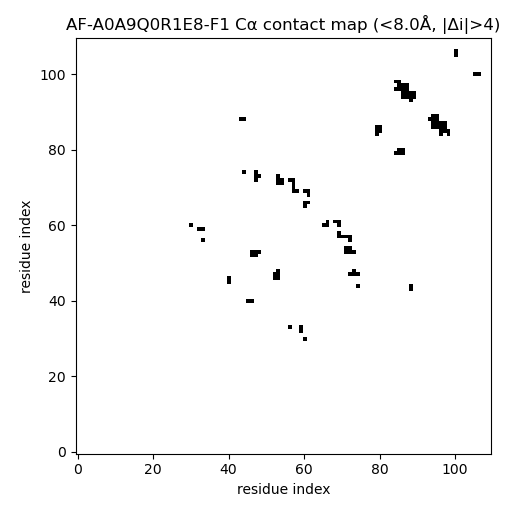 104 ? 6.034 -1.594 -28.113 1.00 91.12 104 THR A O 1
ATOM 834 N N . ALA A 1 105 ? 8.169 -1.358 -28.805 1.00 88.81 105 ALA A N 1
ATOM 835 C CA . ALA A 1 105 ? 8.570 -2.749 -28.621 1.00 88.81 105 ALA A CA 1
ATOM 836 C C . ALA A 1 105 ? 8.453 -3.218 -27.158 1.00 88.81 105 ALA A C 1
ATOM 838 O O . ALA A 1 105 ? 8.252 -4.403 -26.914 1.00 88.81 105 ALA A O 1
ATOM 839 N N . ASP A 1 106 ? 8.527 -2.303 -26.184 1.00 87.44 106 ASP A N 1
ATOM 840 C CA . ASP A 1 106 ? 8.418 -2.641 -24.758 1.00 87.44 106 ASP A CA 1
ATOM 841 C C . ASP A 1 106 ? 6.979 -3.001 -24.333 1.00 87.44 106 ASP A C 1
ATOM 843 O O . ASP A 1 106 ? 6.775 -3.573 -23.264 1.00 87.44 106 ASP A O 1
ATOM 847 N N . VAL A 1 107 ? 5.978 -2.657 -25.153 1.00 87.44 107 VAL A N 1
ATOM 848 C CA . VAL A 1 107 ? 4.543 -2.901 -24.896 1.00 87.44 107 VAL A CA 1
ATOM 849 C C . VAL A 1 107 ? 4.003 -4.046 -25.765 1.00 87.44 107 VAL A C 1
ATOM 851 O O . VAL A 1 107 ? 2.859 -4.474 -25.608 1.00 87.44 107 VAL A O 1
ATOM 854 N N . GLU A 1 108 ? 4.815 -4.565 -26.687 1.00 85.50 108 GLU A N 1
ATOM 855 C CA . GLU A 1 108 ? 4.430 -5.694 -27.528 1.00 85.50 108 GLU A CA 1
ATOM 856 C C . GLU A 1 108 ? 4.290 -6.966 -26.679 1.00 85.50 108 GLU A C 1
ATOM 858 O O . GLU A 1 108 ? 5.209 -7.387 -25.974 1.00 85.50 108 GLU A O 1
ATOM 863 N N . ILE A 1 109 ? 3.104 -7.577 -26.739 1.00 73.25 109 ILE A N 1
ATOM 864 C CA . ILE A 1 109 ? 2.796 -8.823 -26.035 1.00 73.25 109 ILE A CA 1
ATOM 865 C C . ILE A 1 109 ? 3.545 -9.956 -26.748 1.00 73.25 109 ILE A C 1
ATOM 867 O O . ILE A 1 109 ? 3.258 -10.241 -27.912 1.00 73.25 109 ILE A O 1
ATOM 871 N N . LYS A 1 110 ? 4.509 -10.571 -26.058 1.00 60.19 110 LYS A N 1
ATOM 872 C CA . LYS A 1 110 ? 5.194 -11.792 -26.508 1.00 60.19 110 LYS A CA 1
ATOM 873 C C . LYS A 1 110 ? 4.390 -13.048 -26.210 1.00 60.19 110 LYS A C 1
ATOM 875 O O . LYS A 1 110 ? 3.765 -13.099 -25.128 1.00 60.19 110 LYS A O 1
#

Secondary structure (DSSP, 8-state):
--SSSSSSTTT-TTTTTGGG--TTGGGT---HHHHHHHHH---HHHHHH-HHHHHHHHHHHHHHH--S-------SSTTGGGGT--EEEETTTEEEESS---SGGGG---

Organism: NCBI:txid273540

Radius of gyration: 22.02 Å; Cα contacts (8 Å, |Δi|>4): 60; chains: 1; bounding box: 53×45×53 Å

Mean predicted aligned error: 12.6 Å

Foldseek 3Di:
DDDPPPPPCPPCVPPVVVVPPDVVCPVPPDDPVVVVVCVVCVALCCQQVDPVNQVVVQCSCCVPPVDPDTDTRHDPCVCCVVVVFDWGQDPPPGIDGPDDDDDPVSVDDD

Sequence (110 aa):
MLLCHSALSRLFPYQLTLLAQDRSSVSTVRLESYQILYEKYPSFRERSESVDLVVEISLQPWKVFRPDGVILFSDILTPLPGMNIPFDIVKGKGPIIFNPLGTTADVEIK

Solvent-accessible surface area (backbone atoms only — not comparable to full-atom values): 7329 Å² total; per-residue (Å²): 137,92,79,87,72,77,72,66,68,75,78,47,83,73,60,73,74,62,81,70,67,53,88,81,54,78,83,68,81,70,60,65,74,57,51,58,49,45,70,76,46,73,50,65,65,60,45,40,69,35,65,72,48,18,54,51,62,29,43,50,60,44,77,76,67,63,57,99,70,76,64,81,48,56,63,89,63,68,60,34,57,82,70,76,44,58,66,48,76,44,89,97,75,44,78,44,62,80,75,72,81,85,54,74,75,71,71,58,86,127

Nearest PDB structures (foldseek):
  1j93-assembly1_A-2  TM=9.211E-01  e=1.403E-08  Nicotiana tabacum
  3cyv-assembly1_A-2  TM=9.034E-01  e=1.750E-03  Shigella flexneri
  3gw3-assembly1_A-2  TM=8.613E-01  e=3.396E-03  Homo sapiens
  1r3w-assembly1_A-2  TM=8.770E-01  e=9.181E-03  Homo sapiens
  1r3s-assembly1_A  TM=8.644E-01  e=9.181E-03  Homo sapiens

InterPro domains:
  IPR000257 Uroporphyrinogen decarboxylase (URO-D) [PF01208] (32-108)
  IPR038071 UROD/MetE-like superfamily [G3DSA:3.20.20.210] (16-109)
  IPR038071 UROD/MetE-like superfamily [SSF51726] (34-107)